Protein AF-A0A511XJW5-F1 (afdb_monomer_lite)

Organism: NCBI:txid304077

Sequence (153 aa):
MIPTLTAITLLLVTGLTGAVARLLPLAIPLPLLQIAAGSMASLAGFNLPLSSELFLLLLIPPLLFLDAYRIPMREAGELRGIILSLALGLVVFSAVVGGYFIHRVMLAIPLAAAIALASALSPTDAVSVGSMLSGGVTTIRRATSCFRLCYLM

InterPro domains:
  IPR006153 Cation/H+ exchanger, transmembrane domain [PF00999] (12-134)

Radius of gyration: 21.04 Å; chains: 1; bounding box: 59×39×57 Å

pLDDT: mean 75.1, std 14.78, range [41.12, 94.56]

Foldseek 3Di:
DCVVVLVVVVCVQLVVQVVVPVVDLDLDFSVVSSVVSVVVVVVVVSDDPPPPVCCCVVPVVVVVVVVVVPDDPVVCVVCVVVVCCCVPVVLQVQLQVQLVVCCVVVVPDDSVVSSVVSSVVPPDDPVVVVRSPVSPDDDPPPPVVVVVVVVVD

Secondary structure (DSSP, 8-state):
--HHHHHHHHHHHHHHHHHHHHHS---S-HHHHHHHHHHHHHHTT------HHHHHHHHHHHHHHHHHHTS-HHHHHHTHHHHHIIIIIIHHHHHHHHHHHHHHH-TTS-HHHHHHHHHHH----HHHHHHHHHTT-----SSHHHHHHHT--

Structure (mmCIF, N/CA/C/O backbone):
data_AF-A0A511XJW5-F1
#
_entry.id   AF-A0A511XJW5-F1
#
loop_
_atom_site.group_PDB
_atom_site.id
_atom_site.type_symbol
_atom_site.label_atom_id
_atom_site.label_alt_id
_atom_site.label_comp_id
_atom_site.label_asym_id
_atom_site.label_entity_id
_atom_site.label_seq_id
_atom_site.pdbx_PDB_ins_code
_atom_site.Cartn_x
_atom_site.Cartn_y
_atom_site.Cartn_z
_atom_site.occupancy
_atom_site.B_iso_or_equiv
_atom_site.auth_seq_id
_atom_site.auth_comp_id
_atom_site.auth_asym_id
_atom_site.auth_atom_id
_atom_site.pdbx_PDB_model_num
ATOM 1 N N . MET A 1 1 ? 34.057 -3.246 -3.161 1.00 49.81 1 MET A N 1
ATOM 2 C CA . MET A 1 1 ? 34.377 -2.641 -1.848 1.00 49.81 1 MET A CA 1
ATOM 3 C C . MET A 1 1 ? 33.970 -1.156 -1.822 1.00 49.81 1 MET A C 1
ATOM 5 O O . MET A 1 1 ? 34.780 -0.301 -1.509 1.00 49.81 1 MET A O 1
ATOM 9 N N . ILE A 1 2 ? 32.715 -0.848 -2.196 1.00 58.97 2 ILE A N 1
ATOM 10 C CA . ILE A 1 2 ? 32.110 0.504 -2.234 1.00 58.97 2 ILE A CA 1
ATOM 11 C C . ILE A 1 2 ? 30.691 0.566 -1.564 1.00 58.97 2 ILE A C 1
ATOM 13 O O . ILE A 1 2 ? 30.097 1.641 -1.544 1.00 58.97 2 ILE A O 1
ATOM 17 N N . PRO A 1 3 ? 30.104 -0.506 -0.961 1.00 63.69 3 PRO A N 1
ATOM 18 C CA . PRO A 1 3 ? 28.674 -0.504 -0.606 1.00 63.69 3 PRO A CA 1
ATOM 19 C C . PRO A 1 3 ? 28.307 0.490 0.510 1.00 63.69 3 PRO A C 1
ATOM 21 O O . PRO A 1 3 ? 27.182 0.983 0.565 1.00 63.69 3 PRO A O 1
ATOM 24 N N . THR A 1 4 ? 29.255 0.813 1.394 1.00 70.50 4 THR A N 1
ATOM 25 C CA . THR A 1 4 ? 29.053 1.779 2.481 1.00 70.50 4 THR A CA 1
ATOM 26 C C . THR A 1 4 ? 28.976 3.210 1.958 1.00 70.50 4 THR A C 1
ATOM 28 O O . THR A 1 4 ? 28.152 3.986 2.431 1.00 70.50 4 THR A O 1
ATOM 31 N N . LEU A 1 5 ? 29.767 3.552 0.938 1.00 67.31 5 LEU A N 1
ATOM 32 C CA . LEU A 1 5 ? 29.789 4.893 0.355 1.00 67.31 5 LEU A CA 1
ATOM 33 C C . LEU A 1 5 ? 28.497 5.177 -0.425 1.00 67.31 5 LEU A C 1
ATOM 35 O O . LEU A 1 5 ? 27.937 6.258 -0.288 1.00 67.31 5 LEU A O 1
ATOM 39 N N . THR A 1 6 ? 27.961 4.178 -1.140 1.00 67.06 6 THR A N 1
ATOM 40 C CA . THR A 1 6 ? 26.646 4.262 -1.806 1.00 67.06 6 THR A CA 1
ATOM 41 C C . THR A 1 6 ? 25.481 4.331 -0.822 1.00 67.06 6 THR A C 1
ATOM 43 O O . THR A 1 6 ? 24.508 5.039 -1.065 1.00 67.06 6 THR A O 1
ATOM 46 N N . ALA A 1 7 ? 25.569 3.617 0.305 1.00 65.50 7 ALA A N 1
ATOM 47 C CA . ALA A 1 7 ? 24.544 3.677 1.344 1.00 65.50 7 ALA A CA 1
ATOM 48 C C . ALA A 1 7 ? 24.515 5.055 2.020 1.00 65.50 7 ALA A C 1
ATOM 50 O O . ALA A 1 7 ? 23.438 5.605 2.228 1.00 65.50 7 ALA A O 1
ATOM 51 N N . ILE A 1 8 ? 25.686 5.637 2.309 1.00 70.50 8 ILE A N 1
ATOM 52 C CA . ILE A 1 8 ? 25.803 6.967 2.921 1.00 70.50 8 ILE A CA 1
ATOM 53 C C . ILE A 1 8 ? 25.346 8.059 1.951 1.00 70.50 8 ILE A C 1
ATOM 55 O O . ILE A 1 8 ? 24.615 8.947 2.375 1.00 70.50 8 ILE A O 1
ATOM 59 N N . THR A 1 9 ? 25.703 8.003 0.661 1.00 66.75 9 THR A N 1
ATOM 60 C CA . THR A 1 9 ? 25.223 8.995 -0.318 1.00 66.75 9 THR A CA 1
ATOM 61 C C . THR A 1 9 ? 23.714 8.910 -0.525 1.00 66.75 9 THR A C 1
ATOM 63 O O . THR A 1 9 ? 23.070 9.952 -0.592 1.00 66.75 9 THR A O 1
ATOM 66 N N . LEU A 1 10 ? 23.117 7.714 -0.537 1.00 62.84 10 LEU A N 1
ATOM 67 C CA . LEU A 1 10 ? 21.658 7.559 -0.573 1.00 62.84 10 LEU A CA 1
ATOM 68 C C . LEU A 1 10 ? 20.990 8.053 0.710 1.00 62.84 10 LEU A C 1
ATOM 70 O O . LEU A 1 10 ? 19.981 8.748 0.627 1.00 62.84 10 LEU A O 1
ATOM 74 N N . LEU A 1 11 ? 21.549 7.766 1.887 1.00 67.12 11 LEU A N 1
ATOM 75 C CA . LEU A 1 11 ? 21.059 8.314 3.157 1.00 67.12 11 LEU A CA 1
ATOM 76 C C . LEU A 1 11 ? 21.128 9.842 3.167 1.00 67.12 11 LEU A C 1
ATOM 78 O O . LEU A 1 11 ? 20.180 10.493 3.600 1.00 67.12 11 LEU A O 1
ATOM 82 N N . LEU A 1 12 ? 22.215 10.409 2.638 1.00 72.88 12 LEU A N 1
ATOM 83 C CA . LEU A 1 12 ? 22.394 11.849 2.523 1.00 72.88 12 LEU A CA 1
ATOM 84 C C . LEU A 1 12 ? 21.376 12.443 1.549 1.00 72.88 12 LEU A C 1
ATOM 86 O O . LEU A 1 12 ? 20.700 13.391 1.913 1.00 72.88 12 LEU A O 1
ATOM 90 N N . VAL A 1 13 ? 21.210 11.868 0.353 1.00 67.69 13 VAL A N 1
ATOM 91 C CA . VAL A 1 13 ? 20.257 12.338 -0.668 1.00 67.69 13 VAL A CA 1
ATOM 92 C C . VAL A 1 13 ? 18.819 12.207 -0.176 1.00 67.69 13 VAL A C 1
ATOM 94 O O . VAL A 1 13 ? 18.053 13.159 -0.286 1.00 67.69 13 VAL A O 1
ATOM 97 N N . THR A 1 14 ? 18.439 11.080 0.424 1.00 66.31 14 THR A N 1
ATOM 98 C CA . THR A 1 14 ? 17.074 10.862 0.935 1.00 66.31 14 THR A CA 1
ATOM 99 C C . THR A 1 14 ? 16.795 11.736 2.162 1.00 66.31 14 THR A C 1
ATOM 101 O O . THR A 1 14 ? 15.712 12.309 2.280 1.00 66.31 14 THR A O 1
ATOM 104 N N . GLY A 1 15 ? 17.784 11.906 3.048 1.00 68.75 15 GLY A N 1
ATOM 105 C CA . GLY A 1 15 ? 17.725 12.810 4.198 1.00 68.75 15 GLY A CA 1
ATOM 106 C C . GLY A 1 15 ? 17.651 14.283 3.793 1.00 68.75 15 GLY A C 1
ATOM 107 O O . GLY A 1 15 ? 16.809 15.012 4.311 1.00 68.75 15 GLY A O 1
ATOM 108 N N . LEU A 1 16 ? 18.456 14.707 2.813 1.00 70.50 16 LEU A N 1
ATOM 109 C CA . LEU A 1 16 ? 18.405 16.044 2.212 1.00 70.50 16 LEU A CA 1
ATOM 110 C C . LEU A 1 16 ? 17.072 16.272 1.516 1.00 70.50 16 LEU A C 1
ATOM 112 O O . LEU A 1 16 ? 16.465 17.307 1.735 1.00 70.50 16 LEU A O 1
ATOM 116 N N . THR A 1 17 ? 16.568 15.304 0.751 1.00 65.12 17 THR A N 1
ATOM 117 C CA . THR A 1 17 ? 15.253 15.414 0.107 1.00 65.12 17 THR A CA 1
ATOM 118 C C . THR A 1 17 ? 14.156 15.557 1.160 1.00 65.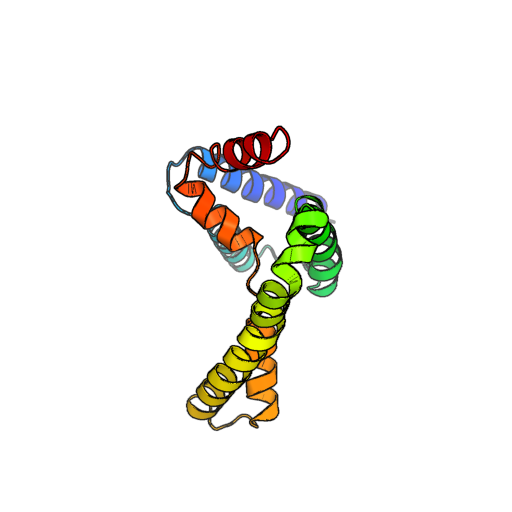12 17 THR A C 1
ATOM 120 O O . THR A 1 17 ? 13.300 16.421 1.028 1.00 65.12 17 THR A O 1
ATOM 123 N N . GLY A 1 18 ? 14.205 14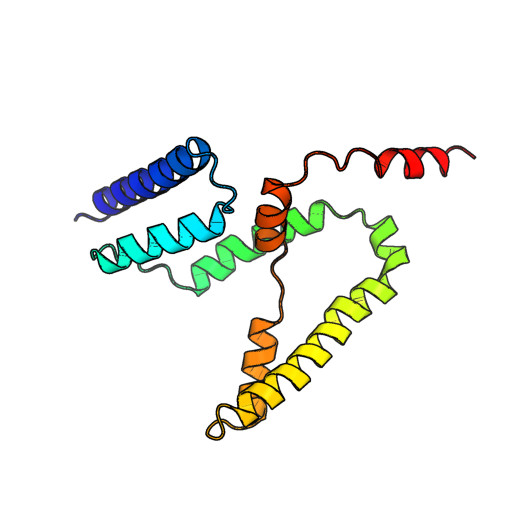.781 2.247 1.00 60.62 18 GLY A N 1
ATOM 124 C CA . GLY A 1 18 ? 13.262 14.892 3.362 1.00 60.62 18 GLY A CA 1
ATOM 125 C C . GLY A 1 18 ? 13.371 16.208 4.143 1.00 60.62 18 GLY A C 1
ATOM 126 O O . GLY A 1 18 ? 12.355 16.727 4.600 1.00 60.62 18 GLY A O 1
ATOM 127 N N . ALA A 1 19 ? 14.573 16.772 4.284 1.00 64.12 19 ALA A N 1
ATOM 128 C CA . ALA A 1 19 ? 14.794 18.077 4.909 1.00 64.12 19 ALA A CA 1
ATOM 129 C C . ALA A 1 19 ? 14.328 19.226 3.999 1.00 64.12 19 ALA A C 1
ATOM 131 O O . ALA A 1 19 ? 13.626 20.128 4.447 1.00 64.12 19 ALA A O 1
ATOM 132 N N . VAL A 1 20 ? 14.644 19.151 2.706 1.00 61.38 20 VAL A N 1
ATOM 133 C CA . VAL A 1 20 ? 14.222 20.098 1.666 1.00 61.38 20 VAL A CA 1
ATOM 134 C C . VAL A 1 20 ? 12.702 20.059 1.482 1.00 61.38 20 VAL A C 1
ATOM 136 O O . VAL A 1 20 ? 12.087 21.112 1.385 1.00 61.38 20 VAL A O 1
ATOM 139 N N . ALA A 1 21 ? 12.068 18.886 1.561 1.00 57.69 21 ALA A N 1
ATOM 140 C CA . ALA A 1 21 ? 10.608 18.736 1.559 1.00 57.69 21 ALA A CA 1
ATOM 141 C C . ALA A 1 21 ? 9.920 19.408 2.752 1.00 57.69 21 ALA A C 1
ATOM 143 O O . ALA A 1 21 ? 8.762 19.789 2.662 1.00 57.69 21 ALA A O 1
ATOM 144 N N . ARG A 1 22 ? 10.619 19.518 3.888 1.00 58.38 22 ARG A N 1
ATOM 145 C CA . ARG A 1 22 ? 10.126 20.221 5.080 1.00 58.38 22 ARG A CA 1
ATOM 146 C C . ARG A 1 22 ? 10.376 21.729 5.014 1.00 58.38 22 ARG A C 1
ATOM 148 O O . ARG A 1 22 ? 9.684 22.476 5.695 1.00 58.38 22 ARG A O 1
ATOM 155 N N . LEU A 1 23 ? 11.367 22.161 4.230 1.00 57.19 23 LEU A N 1
ATOM 156 C CA . LEU A 1 23 ? 11.740 23.566 4.025 1.00 57.19 23 LEU A CA 1
ATOM 157 C C . LEU A 1 23 ? 10.962 24.223 2.879 1.00 57.19 23 LEU A C 1
ATOM 159 O O . LEU A 1 23 ? 10.680 25.416 2.949 1.00 57.19 23 LEU A O 1
ATOM 163 N N . LEU A 1 24 ? 10.594 23.465 1.843 1.00 54.97 24 LEU A N 1
ATOM 164 C CA . LEU A 1 24 ? 9.672 23.926 0.816 1.00 54.97 24 LEU A CA 1
ATOM 165 C C . LEU A 1 24 ? 8.228 23.667 1.276 1.00 54.97 24 LEU A C 1
ATOM 167 O O . LEU A 1 24 ? 7.854 22.507 1.431 1.00 54.97 24 LEU A O 1
ATOM 171 N N . PRO A 1 25 ? 7.383 24.702 1.436 1.00 55.25 25 PRO A N 1
ATOM 172 C CA . PRO A 1 25 ? 5.956 24.556 1.725 1.00 55.25 25 PRO A CA 1
ATOM 173 C C . PRO A 1 25 ? 5.175 24.072 0.488 1.00 55.25 25 PRO A C 1
ATOM 175 O O . PRO A 1 25 ? 4.181 24.673 0.085 1.00 55.25 25 PRO A O 1
ATOM 178 N N . LEU A 1 26 ? 5.631 22.999 -0.164 1.00 57.66 26 LEU A N 1
ATOM 179 C CA . LEU A 1 26 ? 4.827 22.307 -1.162 1.00 57.66 26 LEU A CA 1
ATOM 180 C C . LEU A 1 26 ? 3.831 21.414 -0.424 1.00 57.66 26 LEU A C 1
ATOM 182 O O . LEU A 1 26 ? 4.220 20.551 0.354 1.00 57.66 26 LEU A O 1
ATOM 186 N N . ALA A 1 27 ? 2.543 21.576 -0.724 1.00 60.66 27 ALA A N 1
ATOM 187 C CA . ALA A 1 27 ? 1.444 20.756 -0.203 1.00 60.66 27 ALA A CA 1
ATOM 188 C C . ALA A 1 27 ? 1.473 19.283 -0.688 1.00 60.66 27 ALA A C 1
ATOM 190 O O . ALA A 1 27 ? 0.456 18.593 -0.668 1.00 60.66 27 ALA A O 1
ATOM 191 N N . ILE A 1 28 ? 2.621 18.802 -1.171 1.00 65.00 28 ILE A N 1
ATOM 192 C CA . ILE A 1 28 ? 2.804 17.448 -1.687 1.00 65.00 28 ILE A CA 1
ATOM 193 C C . ILE A 1 28 ? 3.213 16.550 -0.512 1.00 65.00 28 ILE A C 1
ATOM 195 O O . ILE A 1 28 ? 4.160 16.878 0.206 1.00 65.00 28 ILE A O 1
ATOM 199 N N . PRO A 1 29 ? 2.543 15.408 -0.294 1.00 69.81 29 PRO A N 1
ATOM 200 C CA . PRO A 1 29 ? 2.872 14.512 0.800 1.00 69.81 29 PRO A CA 1
ATOM 201 C C . PRO A 1 29 ? 4.259 13.896 0.579 1.00 69.81 29 PRO A C 1
ATOM 203 O O . PRO A 1 29 ? 4.646 13.516 -0.530 1.00 69.81 29 PRO A O 1
ATOM 206 N N . LEU A 1 30 ? 4.995 13.751 1.677 1.00 72.38 30 LEU A N 1
ATOM 207 C CA . LEU A 1 30 ? 6.352 13.201 1.703 1.00 72.38 30 LEU A CA 1
ATOM 208 C C . LEU A 1 30 ? 6.526 11.869 0.934 1.00 72.38 30 LEU A C 1
ATOM 210 O O . LEU A 1 30 ? 7.543 11.751 0.247 1.00 72.38 30 LEU A O 1
ATOM 214 N N . PRO A 1 31 ? 5.582 10.899 0.960 1.00 76.19 31 PRO A N 1
ATOM 215 C CA . PRO A 1 31 ? 5.742 9.631 0.244 1.00 76.19 31 PRO A CA 1
ATOM 216 C C . PRO A 1 31 ? 5.883 9.784 -1.274 1.00 76.19 31 PRO A C 1
ATOM 218 O O . PRO A 1 31 ? 6.713 9.110 -1.877 1.00 76.19 31 PRO A O 1
ATOM 221 N N . LEU A 1 32 ? 5.138 10.705 -1.899 1.00 77.25 32 LEU A N 1
ATOM 222 C CA . LEU A 1 32 ? 5.234 10.940 -3.347 1.00 77.25 32 LEU A CA 1
ATOM 223 C C . LEU A 1 32 ? 6.613 11.483 -3.727 1.00 77.25 32 LEU A C 1
ATOM 225 O O . LEU A 1 32 ? 7.222 11.026 -4.694 1.00 77.25 32 LEU A O 1
ATOM 229 N N . LEU A 1 33 ? 7.126 12.426 -2.936 1.00 78.81 33 LEU A N 1
ATOM 230 C CA . LEU A 1 33 ? 8.441 13.007 -3.178 1.00 78.81 33 LEU A CA 1
ATOM 231 C C . LEU A 1 33 ? 9.561 11.977 -2.974 1.00 78.81 33 LEU A C 1
ATOM 233 O O . LEU A 1 33 ? 10.531 11.968 -3.727 1.00 78.81 33 LEU A O 1
ATOM 237 N N . GLN A 1 34 ? 9.417 11.082 -1.993 1.00 77.06 34 GLN A N 1
ATOM 238 C CA . GLN A 1 34 ? 10.373 10.002 -1.743 1.00 77.06 34 GLN A CA 1
ATOM 239 C C . GLN A 1 34 ? 10.393 8.965 -2.872 1.00 77.06 34 GLN A C 1
ATOM 241 O O . GLN A 1 34 ? 11.477 8.561 -3.291 1.00 77.06 34 GLN A O 1
ATOM 246 N N . ILE A 1 35 ? 9.231 8.582 -3.410 1.00 81.75 35 ILE A N 1
ATOM 247 C CA . ILE A 1 35 ? 9.147 7.692 -4.579 1.00 81.75 35 ILE A CA 1
ATOM 248 C C . ILE A 1 35 ? 9.801 8.358 -5.797 1.00 81.75 35 ILE A C 1
ATOM 250 O O . ILE A 1 35 ? 10.618 7.735 -6.475 1.00 81.75 35 ILE A O 1
ATOM 254 N N . ALA A 1 36 ? 9.506 9.639 -6.047 1.00 83.88 36 ALA A N 1
ATOM 255 C CA . ALA A 1 36 ? 10.092 10.380 -7.162 1.00 83.88 36 ALA A CA 1
ATOM 256 C C . ALA A 1 36 ? 11.619 10.501 -7.033 1.00 83.88 36 ALA A C 1
ATOM 258 O O . ALA A 1 36 ? 12.342 10.161 -7.969 1.00 83.88 36 ALA A O 1
ATOM 259 N N . ALA A 1 37 ? 12.128 10.908 -5.869 1.00 80.62 37 ALA A N 1
ATOM 260 C CA . ALA A 1 37 ? 13.564 11.015 -5.621 1.00 80.62 37 ALA A CA 1
ATOM 261 C C . ALA A 1 37 ? 14.278 9.658 -5.719 1.00 80.62 37 ALA A C 1
ATOM 263 O O . ALA A 1 37 ? 15.333 9.568 -6.347 1.00 80.62 37 ALA A O 1
ATOM 264 N N . GLY A 1 38 ? 13.681 8.594 -5.170 1.00 78.88 38 GLY A N 1
ATOM 265 C CA . GLY A 1 38 ? 14.193 7.228 -5.287 1.00 78.88 38 GLY A CA 1
ATOM 266 C C . GLY A 1 38 ? 14.243 6.740 -6.736 1.00 78.88 38 GLY A C 1
ATOM 267 O O . GLY A 1 38 ? 15.256 6.184 -7.161 1.00 78.88 38 GLY A O 1
ATOM 268 N N . SER A 1 39 ? 13.197 7.012 -7.525 1.00 82.00 39 SER A N 1
ATOM 269 C CA . SER A 1 39 ? 13.167 6.663 -8.952 1.00 82.00 39 SER A CA 1
ATOM 270 C C . SER A 1 39 ? 14.241 7.410 -9.749 1.00 82.00 39 SER A C 1
ATOM 272 O O . SER A 1 39 ? 15.000 6.780 -10.482 1.00 82.00 39 SER A O 1
ATOM 274 N N . MET A 1 40 ? 14.396 8.723 -9.539 1.00 82.38 40 MET A N 1
ATOM 275 C CA . MET A 1 40 ? 15.432 9.521 -10.205 1.00 82.38 40 MET A CA 1
ATOM 276 C C . MET A 1 40 ? 16.847 9.056 -9.834 1.00 82.38 40 MET A C 1
ATOM 278 O O . MET A 1 40 ? 17.715 8.983 -10.701 1.00 82.38 40 MET A O 1
ATOM 282 N N . ALA A 1 41 ? 17.078 8.685 -8.571 1.00 78.44 41 ALA A N 1
ATOM 283 C CA . ALA A 1 41 ? 18.355 8.128 -8.127 1.00 78.44 41 ALA A CA 1
ATOM 284 C C . ALA A 1 41 ? 18.652 6.757 -8.766 1.00 78.44 41 ALA A C 1
ATOM 286 O O . ALA A 1 41 ? 19.788 6.508 -9.174 1.00 78.44 41 ALA A O 1
ATOM 287 N N . SER A 1 42 ? 17.642 5.891 -8.915 1.00 79.19 42 SER A N 1
ATOM 288 C CA . SER A 1 42 ? 17.792 4.597 -9.597 1.00 79.19 42 SER A CA 1
ATOM 289 C C . SER A 1 42 ? 18.150 4.768 -11.078 1.00 79.19 42 SER A C 1
ATOM 291 O O . SER A 1 42 ? 19.074 4.104 -11.554 1.00 79.19 42 SER A O 1
ATOM 293 N N . LEU A 1 43 ? 17.525 5.722 -11.786 1.00 80.44 43 LEU A N 1
ATOM 294 C CA . LEU A 1 43 ? 17.895 6.058 -13.170 1.00 80.44 43 LEU A CA 1
ATOM 295 C C . LEU A 1 43 ? 19.341 6.569 -13.292 1.00 80.44 43 LEU A C 1
ATOM 297 O O . LEU A 1 43 ? 19.993 6.318 -14.301 1.00 80.44 43 LEU A O 1
ATOM 301 N N . ALA A 1 44 ? 19.866 7.239 -12.263 1.00 78.06 44 ALA A N 1
ATOM 302 C CA . ALA A 1 44 ? 21.255 7.702 -12.209 1.00 78.06 44 ALA A CA 1
ATOM 303 C C . ALA A 1 44 ? 22.278 6.583 -11.902 1.00 78.06 44 ALA A C 1
ATOM 305 O O . ALA A 1 44 ? 23.461 6.866 -11.715 1.00 78.06 44 ALA A O 1
ATOM 306 N N . GLY A 1 45 ? 21.846 5.317 -11.850 1.00 73.69 45 GLY A N 1
ATOM 307 C CA . GLY A 1 45 ? 22.712 4.150 -11.653 1.00 73.69 45 GLY A CA 1
ATOM 308 C C . GLY A 1 45 ? 22.857 3.696 -10.198 1.00 73.69 45 GLY A C 1
ATOM 309 O O . GLY A 1 45 ? 23.552 2.713 -9.936 1.00 73.69 45 GLY A O 1
ATOM 310 N N . PHE A 1 46 ? 22.179 4.348 -9.246 1.00 69.75 46 PHE A N 1
ATOM 311 C CA . PHE A 1 46 ? 22.143 3.913 -7.848 1.00 69.75 46 PHE A CA 1
ATOM 312 C C . PHE A 1 46 ? 21.079 2.829 -7.658 1.00 69.75 46 PHE A C 1
ATOM 314 O O . PHE A 1 46 ? 19.975 3.084 -7.183 1.00 69.75 46 PHE A O 1
ATOM 321 N N . ASN A 1 47 ? 21.417 1.596 -8.034 1.00 66.94 47 ASN A N 1
ATOM 322 C CA . ASN A 1 47 ? 20.540 0.445 -7.842 1.00 66.94 47 ASN A CA 1
ATOM 323 C C . ASN A 1 47 ? 20.848 -0.242 -6.510 1.00 66.94 47 ASN A C 1
ATOM 325 O O . ASN A 1 47 ? 21.869 -0.914 -6.362 1.00 66.94 47 ASN A O 1
ATOM 329 N N . LEU A 1 48 ? 19.950 -0.076 -5.539 1.00 66.81 48 LEU A N 1
ATOM 330 C CA . LEU A 1 48 ? 19.946 -0.882 -4.323 1.00 66.81 48 LEU A CA 1
ATOM 331 C C . LEU A 1 48 ? 19.075 -2.119 -4.566 1.00 66.81 48 LEU A C 1
ATOM 333 O O . LEU A 1 48 ? 17.892 -1.955 -4.867 1.00 66.81 48 LEU A O 1
ATOM 337 N N . PRO A 1 49 ? 19.607 -3.346 -4.421 1.00 66.00 49 PRO A N 1
ATOM 338 C CA . PRO A 1 49 ? 18.808 -4.560 -4.512 1.00 66.00 49 PRO A CA 1
ATOM 339 C C . PRO A 1 49 ? 17.975 -4.712 -3.231 1.00 66.00 49 PRO A C 1
ATOM 341 O O . PRO A 1 49 ? 18.271 -5.531 -2.364 1.00 66.00 49 PRO A O 1
ATOM 344 N N . LEU A 1 50 ? 16.951 -3.873 -3.073 1.00 66.00 50 LEU A N 1
ATOM 345 C CA . LEU A 1 50 ? 15.912 -4.084 -2.076 1.00 66.00 50 LEU A CA 1
ATOM 346 C C . LEU A 1 50 ? 14.962 -5.146 -2.616 1.00 66.00 50 LEU A C 1
ATOM 348 O O . LEU A 1 50 ? 14.140 -4.878 -3.490 1.00 66.00 50 LEU A O 1
ATOM 352 N N . SER A 1 51 ? 15.091 -6.362 -2.092 1.00 79.38 51 SER A N 1
ATOM 353 C CA . SER A 1 51 ? 14.149 -7.437 -2.381 1.00 79.38 51 SER A CA 1
ATOM 354 C C . SER A 1 51 ? 12.757 -7.020 -1.917 1.00 79.38 51 SER A C 1
ATOM 356 O O . SER A 1 51 ? 12.576 -6.664 -0.749 1.00 79.38 51 SER A O 1
ATOM 358 N N . SER A 1 52 ? 11.768 -7.090 -2.811 1.00 82.56 52 SER A N 1
ATOM 359 C CA . SER A 1 52 ? 10.378 -6.743 -2.498 1.00 82.56 52 SER A CA 1
ATOM 360 C C . SER A 1 52 ? 9.854 -7.521 -1.292 1.00 82.56 52 SER A C 1
ATOM 362 O O . SER A 1 52 ? 9.149 -6.945 -0.477 1.00 82.56 52 SER A O 1
ATOM 364 N N . GLU A 1 53 ? 10.272 -8.778 -1.110 1.00 86.94 53 GLU A N 1
ATOM 365 C CA . GLU A 1 53 ? 9.968 -9.560 0.095 1.00 86.94 53 GLU A CA 1
ATOM 366 C C . GLU A 1 53 ? 10.502 -8.911 1.370 1.00 86.94 53 GLU A C 1
ATOM 368 O O . GLU A 1 53 ? 9.745 -8.726 2.313 1.00 86.94 53 GLU A O 1
ATOM 373 N N . LEU A 1 54 ? 11.775 -8.506 1.413 1.00 83.75 54 LEU A N 1
ATOM 374 C CA . LEU A 1 54 ? 12.343 -7.891 2.616 1.00 83.75 54 LEU A CA 1
ATOM 375 C C . LEU A 1 54 ? 11.668 -6.556 2.935 1.00 83.75 54 LEU A C 1
ATOM 377 O O . LEU A 1 54 ? 11.427 -6.264 4.101 1.00 83.75 54 LEU A O 1
ATOM 381 N N . PHE A 1 55 ? 11.312 -5.773 1.915 1.00 80.81 55 PHE A N 1
ATOM 382 C CA . PHE A 1 55 ? 10.524 -4.556 2.099 1.00 80.81 55 PHE A CA 1
ATOM 383 C C . PHE A 1 55 ? 9.143 -4.875 2.687 1.00 80.81 55 PHE A C 1
ATOM 385 O O . PHE A 1 55 ? 8.746 -4.285 3.691 1.00 80.81 55 PHE A O 1
ATOM 392 N N . LEU A 1 56 ? 8.434 -5.843 2.102 1.00 85.94 56 LEU A N 1
ATOM 393 C CA . LEU A 1 56 ? 7.071 -6.196 2.487 1.00 85.94 56 LEU A CA 1
ATOM 394 C C . LEU A 1 56 ? 7.026 -6.821 3.887 1.00 85.94 56 LEU A C 1
ATOM 396 O O . LEU A 1 56 ? 6.168 -6.450 4.677 1.00 85.94 56 LEU A O 1
ATOM 400 N N . LEU A 1 57 ? 7.986 -7.683 4.240 1.00 88.31 57 LEU A N 1
ATOM 401 C CA . LEU A 1 57 ? 8.098 -8.280 5.576 1.00 88.31 57 LEU A CA 1
ATOM 402 C C . LEU A 1 57 ? 8.584 -7.293 6.646 1.00 88.31 57 LEU A C 1
ATOM 404 O O . LEU A 1 57 ? 8.191 -7.424 7.803 1.00 88.31 57 LEU A O 1
ATOM 408 N N . LEU A 1 58 ? 9.450 -6.336 6.306 1.00 87.88 58 LEU A N 1
ATOM 409 C CA . LEU A 1 58 ? 10.037 -5.437 7.302 1.00 87.88 58 LEU A CA 1
ATOM 410 C C . LEU A 1 58 ? 9.199 -4.177 7.534 1.00 87.88 58 LEU A C 1
ATOM 412 O O . LEU A 1 58 ? 9.186 -3.675 8.652 1.00 87.88 58 LEU A O 1
ATOM 416 N N . LEU A 1 59 ? 8.514 -3.651 6.514 1.00 83.50 59 LEU A N 1
ATOM 417 C CA . LEU A 1 59 ? 7.767 -2.393 6.630 1.00 83.50 59 LEU A CA 1
ATOM 418 C C . LEU A 1 59 ? 6.277 -2.588 6.873 1.00 83.50 59 LEU A C 1
ATOM 420 O O . LEU A 1 59 ? 5.732 -1.882 7.717 1.00 83.50 59 LEU A O 1
ATOM 424 N N . ILE A 1 60 ? 5.616 -3.530 6.190 1.00 86.62 60 ILE A N 1
ATOM 425 C CA . ILE A 1 60 ? 4.159 -3.677 6.323 1.00 86.62 60 ILE A CA 1
ATOM 426 C C . ILE A 1 60 ? 3.758 -4.125 7.740 1.00 86.62 60 ILE A C 1
ATOM 428 O O . ILE A 1 60 ? 2.907 -3.459 8.330 1.00 86.62 60 ILE A O 1
ATOM 432 N N . PRO A 1 61 ? 4.355 -5.169 8.354 1.00 89.81 61 PRO A N 1
ATOM 433 C CA . PRO A 1 61 ? 3.907 -5.640 9.664 1.00 89.81 61 PRO A CA 1
ATOM 434 C C . PRO A 1 61 ? 4.072 -4.613 10.794 1.00 89.81 61 PRO A C 1
ATOM 436 O O . PRO A 1 61 ? 3.102 -4.406 11.526 1.00 89.81 61 PRO A O 1
ATOM 439 N N . PRO A 1 62 ? 5.222 -3.923 10.959 1.00 88.75 62 PRO A N 1
ATOM 440 C CA . PRO A 1 62 ? 5.355 -2.914 12.012 1.00 88.75 62 PRO A CA 1
ATOM 441 C C . PRO A 1 62 ? 4.421 -1.718 11.817 1.00 88.75 62 PRO A C 1
ATOM 443 O O . PRO A 1 62 ? 3.907 -1.172 12.793 1.00 88.75 62 PRO A O 1
ATOM 446 N N . LEU A 1 63 ? 4.184 -1.320 10.566 1.00 85.31 63 LEU A N 1
ATOM 447 C CA . LEU A 1 63 ? 3.320 -0.195 10.221 1.00 85.31 63 LEU A CA 1
ATOM 448 C C . LEU A 1 63 ? 1.841 -0.539 10.457 1.00 85.31 63 LEU A C 1
ATOM 450 O O . LEU A 1 63 ? 1.149 0.218 11.135 1.00 85.31 63 LEU A O 1
ATOM 454 N N . LEU A 1 64 ? 1.397 -1.731 10.043 1.00 86.31 64 LEU A N 1
ATOM 455 C CA . LEU A 1 64 ? 0.063 -2.249 10.366 1.00 86.31 64 LEU A CA 1
ATOM 456 C C . LEU A 1 64 ? -0.143 -2.422 11.874 1.00 86.31 64 LEU A C 1
ATOM 458 O O . LEU A 1 64 ? -1.231 -2.149 12.373 1.00 86.31 64 LEU A O 1
ATOM 462 N N . PHE A 1 65 ? 0.882 -2.854 12.617 1.00 88.38 65 PHE A N 1
ATOM 463 C CA . PHE A 1 65 ? 0.797 -2.955 14.075 1.00 88.38 65 PHE A CA 1
ATOM 464 C C . PHE A 1 65 ? 0.619 -1.578 14.720 1.00 88.38 65 PHE A C 1
ATOM 466 O O . PHE A 1 65 ? -0.212 -1.418 15.613 1.00 88.38 65 PHE A O 1
ATOM 473 N N . LEU A 1 66 ? 1.362 -0.572 14.250 1.00 86.69 66 LEU A N 1
ATOM 474 C CA . LEU A 1 66 ? 1.253 0.796 14.748 1.00 86.69 66 LEU A CA 1
ATOM 475 C C . LEU A 1 66 ? -0.128 1.404 14.461 1.00 86.69 66 LEU A C 1
ATOM 477 O O . LEU A 1 66 ? -0.663 2.116 15.314 1.00 86.69 66 LEU A O 1
ATOM 481 N N . ASP A 1 67 ? -0.707 1.102 13.299 1.00 84.25 67 ASP A N 1
ATOM 482 C CA . ASP A 1 67 ? -2.060 1.528 12.933 1.00 84.25 67 ASP A CA 1
ATOM 483 C C . ASP A 1 67 ? -3.126 0.794 13.759 1.00 84.25 67 ASP A C 1
ATOM 485 O O . ASP A 1 67 ? -4.017 1.432 14.324 1.00 84.25 67 ASP A O 1
ATOM 489 N N . ALA A 1 68 ? -3.001 -0.527 13.924 1.00 85.31 68 ALA A N 1
ATOM 490 C CA . ALA A 1 68 ? -3.924 -1.332 14.723 1.00 85.31 68 ALA A CA 1
ATOM 491 C C . ALA A 1 68 ? -3.911 -0.938 16.210 1.00 85.31 68 ALA A C 1
ATOM 493 O O . ALA A 1 68 ? -4.961 -0.918 16.853 1.00 85.31 68 ALA A O 1
ATOM 494 N N . TYR A 1 69 ? -2.745 -0.575 16.756 1.00 87.94 69 TYR A N 1
ATOM 495 C CA . TYR A 1 69 ? -2.598 -0.190 18.163 1.00 87.94 69 TYR A CA 1
ATOM 496 C C . TYR A 1 69 ? -3.353 1.101 18.520 1.00 87.94 69 TYR A C 1
ATOM 498 O O . TYR A 1 69 ? -3.726 1.307 19.674 1.00 87.94 69 TYR A O 1
ATOM 506 N N . ARG A 1 70 ? -3.601 1.984 17.544 1.00 83.81 70 ARG A N 1
ATOM 507 C CA . ARG A 1 70 ? -4.322 3.250 17.763 1.00 83.81 70 ARG A CA 1
ATOM 508 C C . ARG A 1 70 ? -5.840 3.081 17.857 1.00 83.81 70 ARG A C 1
ATOM 510 O O . ARG A 1 70 ? -6.510 4.022 18.276 1.00 83.81 70 ARG A O 1
ATOM 517 N N . ILE A 1 71 ? -6.386 1.928 17.468 1.00 82.69 71 ILE A N 1
ATOM 518 C CA . ILE A 1 71 ? -7.833 1.709 17.378 1.00 82.69 71 ILE A CA 1
ATOM 519 C C . ILE A 1 71 ? -8.370 1.172 18.720 1.00 82.69 71 ILE A C 1
ATOM 521 O O . ILE A 1 71 ? -7.970 0.087 19.151 1.00 82.69 71 ILE A O 1
ATOM 525 N N . PRO A 1 72 ? -9.303 1.875 19.393 1.00 84.19 72 PRO A N 1
ATOM 526 C CA . PRO A 1 72 ? -9.913 1.382 20.624 1.00 84.19 72 PRO A CA 1
ATOM 527 C C . PRO A 1 72 ? -10.788 0.146 20.346 1.00 84.19 72 PRO A C 1
ATOM 529 O O . PRO A 1 72 ? -11.801 0.211 19.651 1.00 84.19 72 PRO A O 1
ATOM 532 N N . MET A 1 73 ? -10.430 -0.994 20.947 1.00 82.75 73 MET A N 1
ATOM 533 C CA . MET A 1 73 ? -11.076 -2.303 20.712 1.00 82.75 73 MET A CA 1
ATOM 534 C C . MET A 1 73 ? -12.575 -2.350 21.050 1.00 82.75 73 MET A C 1
ATOM 536 O O . MET A 1 73 ? -13.296 -3.219 20.557 1.00 82.75 73 MET A O 1
ATOM 540 N N . ARG A 1 74 ? -13.048 -1.428 21.897 1.00 84.75 74 ARG A N 1
ATOM 541 C CA . ARG A 1 74 ? -14.448 -1.339 22.331 1.00 84.75 74 ARG A CA 1
ATOM 542 C C . ARG A 1 74 ? -15.342 -0.775 21.222 1.00 84.75 74 ARG A C 1
ATOM 544 O O . ARG A 1 74 ? -16.311 -1.422 20.844 1.00 84.75 74 ARG A O 1
ATOM 551 N N . GLU A 1 75 ? -14.943 0.351 20.634 1.00 83.88 75 GLU A N 1
ATOM 552 C CA . GLU A 1 75 ? -15.644 0.994 19.511 1.00 83.88 75 GLU A CA 1
ATOM 553 C C . GLU A 1 75 ? -15.543 0.143 18.238 1.00 83.88 75 GLU A C 1
ATOM 555 O O . GLU A 1 75 ? -16.535 -0.075 17.543 1.00 83.88 75 GLU A O 1
ATOM 560 N N . ALA A 1 76 ? -14.370 -0.450 17.979 1.00 84.31 76 ALA A N 1
ATOM 561 C CA . ALA A 1 76 ? -14.200 -1.393 16.874 1.00 84.31 76 ALA A CA 1
ATOM 562 C C . ALA A 1 76 ? -15.178 -2.576 16.963 1.00 84.31 76 ALA A C 1
ATOM 564 O O . ALA A 1 76 ? -15.542 -3.139 15.934 1.00 84.31 76 ALA A O 1
ATOM 565 N N . GLY A 1 77 ? -15.604 -2.938 18.182 1.00 85.94 77 GLY A N 1
ATOM 566 C CA . GLY A 1 77 ? -16.599 -3.963 18.476 1.00 85.94 77 GLY A CA 1
ATOM 567 C C . GLY A 1 77 ? -18.022 -3.618 18.038 1.00 85.94 77 GLY A C 1
ATOM 5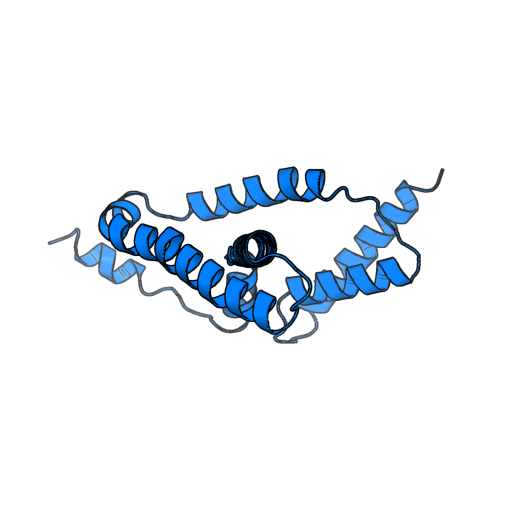68 O O . GLY A 1 77 ? -18.711 -4.467 17.474 1.00 85.94 77 GLY A O 1
ATOM 569 N N . GLU A 1 78 ? -18.442 -2.378 18.262 1.00 89.94 78 GLU A N 1
ATOM 570 C CA . GLU A 1 78 ? -19.778 -1.887 17.903 1.00 89.94 78 GLU A CA 1
ATOM 571 C C . GLU A 1 78 ? -19.904 -1.661 16.391 1.00 89.94 78 GLU A C 1
ATOM 573 O O . GLU 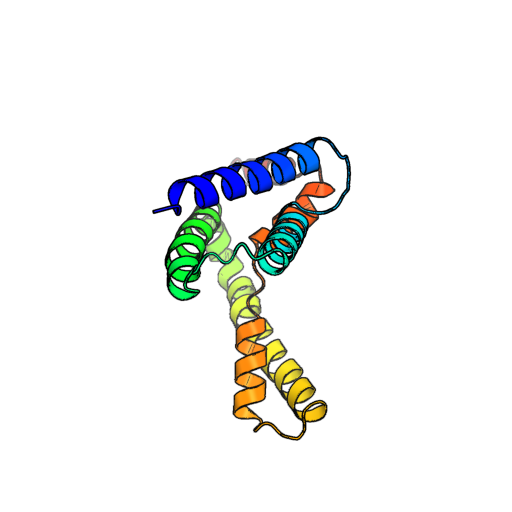A 1 78 ? -20.942 -1.935 15.792 1.00 89.94 78 GLU A O 1
ATOM 578 N N . LEU A 1 79 ? -18.810 -1.249 15.744 1.00 88.19 79 LEU A N 1
ATOM 579 C CA . LEU A 1 79 ? -18.746 -0.962 14.307 1.00 88.19 79 LEU A CA 1
ATOM 580 C C . LEU A 1 79 ? -18.328 -2.167 13.442 1.00 88.19 79 LEU A C 1
ATOM 582 O O . LEU A 1 79 ? -18.140 -2.010 12.233 1.00 88.19 79 LEU A O 1
ATOM 586 N N . ARG A 1 80 ? -18.216 -3.379 14.011 1.00 88.12 80 ARG A N 1
ATOM 587 C CA . ARG A 1 80 ? -17.747 -4.590 13.297 1.00 88.12 80 ARG A CA 1
ATOM 588 C C . ARG A 1 80 ? -18.485 -4.846 11.990 1.00 88.12 80 ARG A C 1
ATOM 590 O O . ARG A 1 80 ? -17.848 -5.196 11.003 1.00 88.12 80 ARG A O 1
ATOM 597 N N . GLY A 1 81 ? -19.807 -4.662 11.974 1.00 91.69 81 GLY A N 1
ATOM 598 C CA . GLY A 1 81 ? -20.617 -4.873 10.772 1.00 91.69 81 GLY A CA 1
ATOM 599 C C . GLY A 1 81 ? -20.200 -3.953 9.623 1.00 91.69 81 GLY A C 1
ATOM 600 O O . GLY A 1 81 ? -19.976 -4.416 8.507 1.00 91.69 81 GLY A O 1
ATOM 601 N N . ILE A 1 82 ? -20.006 -2.665 9.918 1.00 91.38 82 ILE A N 1
ATOM 602 C CA . ILE A 1 82 ? -19.562 -1.671 8.936 1.00 91.38 82 ILE A CA 1
ATOM 603 C C . ILE A 1 82 ? -18.130 -1.978 8.492 1.00 91.38 82 ILE A C 1
ATOM 605 O O . ILE A 1 82 ? -17.878 -2.067 7.293 1.00 91.38 82 ILE A O 1
ATOM 609 N N . ILE A 1 83 ? -17.212 -2.226 9.432 1.00 88.94 83 ILE A N 1
ATOM 610 C CA . ILE A 1 83 ? -15.807 -2.535 9.126 1.00 88.94 83 ILE A CA 1
ATOM 611 C C . ILE A 1 83 ? -15.703 -3.761 8.215 1.00 88.94 83 ILE A C 1
ATOM 613 O O . ILE A 1 83 ? -15.007 -3.706 7.207 1.00 88.94 83 ILE A O 1
ATOM 617 N N . LEU A 1 84 ? -16.425 -4.844 8.514 1.00 91.56 84 LEU A N 1
ATOM 618 C CA . LEU A 1 84 ? -16.428 -6.049 7.682 1.00 91.56 84 LEU A CA 1
ATOM 619 C C . LEU A 1 84 ? -17.066 -5.801 6.313 1.00 91.56 84 LEU A C 1
ATOM 621 O O . LEU A 1 84 ? -16.558 -6.297 5.308 1.00 91.56 84 LEU A O 1
ATOM 625 N N . SER A 1 85 ? -18.139 -5.008 6.246 1.00 93.12 85 SER A N 1
ATOM 626 C CA . SER A 1 85 ? -18.770 -4.660 4.968 1.00 93.12 85 SER A CA 1
ATOM 627 C C . SER A 1 85 ? -17.847 -3.831 4.065 1.00 93.12 85 SER A C 1
ATOM 629 O O . SER A 1 85 ? -17.814 -4.063 2.860 1.00 93.12 85 SER A O 1
ATOM 631 N N . LEU A 1 86 ? -17.039 -2.928 4.629 1.00 90.00 86 LEU A N 1
ATOM 632 C CA . LEU A 1 86 ? -16.046 -2.167 3.870 1.00 90.00 86 LEU A CA 1
ATOM 633 C C . LEU A 1 86 ? -14.820 -3.024 3.539 1.00 90.00 86 LEU A C 1
ATOM 635 O O . LEU A 1 86 ? -14.363 -3.017 2.405 1.00 90.00 86 LEU A O 1
ATOM 639 N N . ALA A 1 87 ? -14.293 -3.791 4.490 1.00 88.56 87 ALA A N 1
ATOM 640 C CA . ALA A 1 87 ? -13.079 -4.575 4.277 1.00 88.56 87 ALA A CA 1
ATOM 641 C C . ALA A 1 87 ? -13.286 -5.741 3.299 1.00 88.56 87 ALA A C 1
ATOM 643 O O . ALA A 1 87 ? -12.403 -6.027 2.500 1.00 88.56 87 ALA A O 1
ATOM 644 N N . LEU A 1 88 ? -14.439 -6.416 3.343 1.00 91.75 88 LEU A N 1
ATOM 645 C CA . LEU A 1 88 ? -14.740 -7.548 2.460 1.00 91.75 88 LEU A CA 1
ATOM 646 C C . LEU A 1 88 ? -15.669 -7.143 1.319 1.00 91.75 88 LEU A C 1
ATOM 648 O O . LEU A 1 88 ? -15.375 -7.415 0.159 1.00 91.75 88 LEU A O 1
ATOM 652 N N . GLY A 1 89 ? -16.786 -6.484 1.630 1.00 93.25 89 GLY A N 1
ATOM 653 C CA . GLY A 1 89 ? -17.796 -6.136 0.630 1.00 93.25 89 GLY A CA 1
ATOM 654 C C . GLY A 1 89 ? -17.264 -5.161 -0.417 1.00 93.25 89 GLY A C 1
ATOM 655 O O . GLY A 1 89 ? -17.393 -5.427 -1.612 1.00 93.25 89 GLY A O 1
ATOM 656 N N . LEU A 1 90 ? -16.610 -4.074 0.009 1.00 92.19 90 LEU A N 1
ATOM 657 C CA . LEU A 1 90 ? -16.048 -3.094 -0.926 1.00 92.19 90 LEU A CA 1
ATOM 658 C C . LEU A 1 90 ? -14.902 -3.684 -1.755 1.00 92.19 90 LEU A C 1
ATOM 660 O O . LEU A 1 90 ? -14.833 -3.396 -2.944 1.00 92.19 90 LEU A O 1
ATOM 664 N N . VAL A 1 91 ? -14.046 -4.524 -1.158 1.00 92.75 91 VAL A N 1
ATOM 665 C CA . VAL A 1 91 ? -12.913 -5.165 -1.854 1.00 92.75 91 VAL A CA 1
ATOM 666 C C . VAL A 1 91 ? -13.389 -6.186 -2.884 1.00 92.75 91 VAL A C 1
ATOM 668 O O . VAL A 1 91 ? -12.890 -6.211 -4.004 1.00 92.75 91 VAL A O 1
ATOM 671 N N . VAL A 1 92 ? -14.380 -7.018 -2.556 1.00 93.88 92 VAL A N 1
ATOM 672 C CA . VAL A 1 92 ? -14.961 -7.952 -3.536 1.00 93.88 92 VAL A CA 1
ATOM 673 C C . VAL A 1 92 ? -15.630 -7.175 -4.667 1.00 93.88 92 VAL A C 1
ATOM 675 O O . VAL A 1 92 ? -15.439 -7.497 -5.840 1.00 93.88 92 VAL A O 1
ATOM 678 N N . PHE A 1 93 ? -16.374 -6.121 -4.330 1.00 94.56 93 PHE A N 1
ATOM 679 C CA . PHE A 1 93 ? -17.013 -5.265 -5.321 1.00 94.56 93 PHE A CA 1
ATOM 680 C C . PHE A 1 93 ? -15.985 -4.595 -6.246 1.00 94.56 93 PHE A C 1
ATOM 682 O O . PHE A 1 93 ? -16.109 -4.694 -7.468 1.00 94.56 93 PHE A O 1
ATOM 689 N N . SER A 1 94 ? -14.943 -3.968 -5.694 1.00 93.25 94 SER A N 1
ATOM 690 C CA . SER A 1 94 ? -13.883 -3.316 -6.471 1.00 93.25 94 SER A CA 1
ATOM 691 C C . SER A 1 94 ? -13.075 -4.321 -7.297 1.00 93.25 94 SER A C 1
ATOM 693 O O . SER A 1 94 ? -12.745 -4.021 -8.442 1.00 93.25 94 SER A O 1
ATOM 695 N N . ALA A 1 95 ? -12.805 -5.524 -6.781 1.00 94.19 95 ALA A N 1
ATOM 696 C CA . ALA A 1 95 ? -12.082 -6.568 -7.502 1.00 94.19 95 ALA A CA 1
ATOM 697 C C . ALA A 1 95 ? -12.880 -7.101 -8.700 1.00 94.19 95 ALA A C 1
ATOM 699 O O . ALA A 1 95 ? -12.312 -7.300 -9.773 1.00 94.19 95 ALA A O 1
ATOM 700 N N . VAL A 1 96 ? -14.195 -7.296 -8.557 1.00 93.69 96 VAL A N 1
ATOM 701 C CA . VAL A 1 96 ? -15.061 -7.743 -9.662 1.00 93.69 96 VAL A CA 1
ATOM 702 C C . VAL A 1 96 ? -15.221 -6.639 -10.705 1.00 93.69 96 VAL A C 1
ATOM 704 O O . VAL A 1 96 ? -15.008 -6.884 -11.893 1.00 93.69 96 VAL A O 1
ATOM 707 N N . VAL A 1 97 ? -15.556 -5.419 -10.275 1.00 94.38 97 VAL A N 1
ATOM 708 C CA . VAL A 1 97 ? -15.752 -4.274 -11.179 1.00 94.38 97 VAL A CA 1
ATOM 709 C C . VAL A 1 97 ? -14.444 -3.919 -11.887 1.00 94.38 97 VAL A C 1
ATOM 711 O O . VAL A 1 97 ? -14.411 -3.816 -13.113 1.00 94.38 97 VAL A O 1
ATOM 714 N N . GLY A 1 98 ? -13.354 -3.789 -11.131 1.00 92.50 98 GLY A N 1
ATOM 715 C CA . GLY A 1 98 ? -12.022 -3.487 -11.647 1.00 92.50 98 GLY A CA 1
ATOM 716 C C . GLY A 1 98 ? -11.461 -4.612 -12.510 1.00 92.50 98 GLY A C 1
ATOM 717 O O . GLY A 1 98 ? -10.939 -4.348 -13.587 1.00 92.50 98 GLY A O 1
ATOM 718 N N . GLY A 1 99 ? -11.628 -5.872 -12.106 1.00 91.44 99 GLY A N 1
ATOM 719 C CA . GLY A 1 99 ? -11.181 -7.028 -12.882 1.00 91.44 99 GLY A CA 1
ATOM 720 C C . GLY A 1 99 ? -11.908 -7.145 -14.220 1.00 91.44 99 GLY A C 1
ATOM 721 O O . GLY A 1 99 ? -11.274 -7.366 -15.251 1.00 91.44 99 GLY A O 1
ATOM 722 N N . TYR A 1 100 ? -13.224 -6.920 -14.240 1.00 91.38 100 TYR A N 1
ATOM 723 C CA . TYR A 1 100 ? -13.993 -6.880 -15.484 1.00 91.38 100 TYR A CA 1
ATOM 724 C C . TYR A 1 100 ? -13.587 -5.696 -16.368 1.00 91.38 100 TYR A C 1
ATOM 726 O O . TYR A 1 100 ? -13.449 -5.854 -17.580 1.00 91.38 100 TYR A O 1
ATOM 734 N N . PHE A 1 101 ? -13.336 -4.526 -15.772 1.00 91.00 101 PHE A N 1
ATOM 735 C CA . PHE A 1 101 ? -12.826 -3.361 -16.492 1.00 91.00 101 PHE A CA 1
ATOM 736 C C . PHE A 1 101 ? -11.458 -3.640 -17.133 1.00 91.00 101 PHE A C 1
ATOM 738 O O . PHE A 1 101 ? -11.285 -3.416 -18.330 1.00 91.00 101 PHE A O 1
ATOM 745 N N . ILE A 1 102 ? -10.512 -4.211 -16.380 1.00 89.31 102 ILE A N 1
ATOM 746 C CA . ILE A 1 102 ? -9.185 -4.592 -16.883 1.00 89.31 102 ILE A CA 1
ATOM 747 C C . ILE A 1 102 ? -9.313 -5.626 -17.997 1.00 89.31 102 ILE A C 1
ATOM 749 O O . ILE A 1 102 ? -8.686 -5.462 -19.036 1.00 89.31 102 ILE A O 1
ATOM 753 N N . HIS A 1 103 ? -10.147 -6.653 -17.831 1.00 87.31 103 HIS A N 1
ATOM 754 C CA . HIS A 1 103 ? -10.365 -7.664 -18.867 1.00 87.31 103 HIS A CA 1
ATOM 755 C C . HIS A 1 103 ? -10.965 -7.067 -20.152 1.00 87.31 103 HIS A C 1
ATOM 757 O O . HIS A 1 103 ? -10.656 -7.518 -21.252 1.00 87.31 103 HIS A O 1
ATOM 763 N N . ARG A 1 104 ? -11.797 -6.023 -20.038 1.00 84.88 104 ARG A N 1
ATOM 764 C CA . ARG A 1 104 ? -12.358 -5.306 -21.194 1.00 84.88 104 ARG A CA 1
ATOM 765 C C . ARG A 1 104 ? -11.337 -4.418 -21.908 1.00 84.88 104 ARG A C 1
ATOM 767 O O . ARG A 1 104 ? -11.426 -4.295 -23.125 1.00 84.88 104 ARG A O 1
ATOM 774 N N . VAL A 1 105 ? -10.389 -3.818 -21.185 1.00 85.69 105 VAL A N 1
ATOM 775 C CA . VAL A 1 105 ? -9.319 -2.978 -21.762 1.00 85.69 105 VAL A CA 1
ATOM 776 C C . VAL A 1 105 ? -8.174 -3.838 -22.311 1.00 85.69 105 VAL A C 1
ATOM 778 O O . VAL A 1 105 ? -7.715 -3.635 -23.432 1.00 85.69 105 VAL A O 1
ATOM 781 N N . MET A 1 106 ? -7.735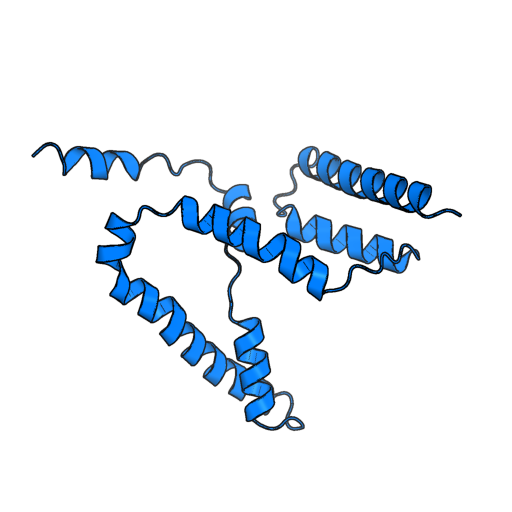 -4.832 -21.542 1.00 75.06 106 MET A N 1
ATOM 782 C CA . MET A 1 106 ? -6.748 -5.843 -21.913 1.00 75.06 106 MET A CA 1
ATOM 783 C C . MET A 1 106 ? -7.457 -7.169 -22.196 1.00 75.06 106 MET A C 1
ATOM 785 O O . MET A 1 106 ? -7.481 -8.083 -21.372 1.00 75.06 106 MET A O 1
ATOM 789 N N . LEU A 1 107 ? -7.986 -7.288 -23.415 1.00 67.69 107 LEU A N 1
ATOM 790 C CA . LEU A 1 107 ? -8.716 -8.470 -23.893 1.00 67.69 107 LEU A CA 1
ATOM 791 C C . LEU A 1 107 ? -7.853 -9.753 -23.986 1.00 67.69 107 LEU A C 1
ATOM 793 O O . LEU A 1 107 ? -8.364 -10.824 -24.297 1.00 67.69 107 LEU A O 1
ATOM 797 N N . ALA A 1 108 ? -6.544 -9.658 -23.731 1.00 77.88 108 ALA A N 1
ATOM 798 C CA . ALA A 1 108 ? -5.577 -10.752 -23.848 1.00 77.88 108 ALA A CA 1
ATOM 799 C C . ALA A 1 108 ? -5.404 -11.596 -22.566 1.00 77.88 108 ALA A C 1
ATOM 801 O O . ALA A 1 108 ? -4.743 -12.631 -22.607 1.00 77.88 108 ALA A O 1
ATOM 802 N N . ILE A 1 109 ? -5.956 -11.167 -21.424 1.00 84.69 109 ILE A N 1
ATOM 803 C CA . ILE A 1 109 ? -5.714 -11.794 -20.113 1.00 84.69 109 ILE A CA 1
ATOM 804 C C . ILE A 1 109 ? -6.982 -12.533 -19.650 1.00 84.69 109 ILE A C 1
ATOM 806 O O . ILE A 1 109 ? -8.067 -11.953 -19.732 1.00 84.69 109 ILE A O 1
ATOM 810 N N . PRO A 1 110 ? -6.898 -13.776 -19.130 1.00 88.62 110 PRO A N 1
ATOM 811 C CA . PRO A 1 110 ? -8.065 -14.482 -18.604 1.00 88.62 110 PRO A CA 1
ATOM 812 C C . PRO A 1 110 ? -8.694 -13.728 -17.426 1.00 88.62 110 PRO A C 1
ATOM 814 O O . PRO A 1 110 ? -7.991 -13.140 -16.601 1.00 88.62 110 PRO A O 1
ATOM 817 N N . LEU A 1 111 ? -10.025 -13.802 -17.309 1.00 85.94 111 LEU A N 1
ATOM 818 C CA . LEU A 1 111 ? -10.807 -13.084 -16.292 1.00 85.94 111 LEU A CA 1
ATOM 819 C C . LEU A 1 111 ? -10.263 -13.300 -14.867 1.00 85.94 111 LEU A C 1
ATOM 821 O O . LEU A 1 111 ? -10.184 -12.359 -14.082 1.00 85.94 111 LEU A O 1
ATOM 825 N N . ALA A 1 112 ? -9.825 -14.523 -14.554 1.00 90.81 112 ALA A N 1
ATOM 826 C CA . ALA A 1 112 ? -9.258 -14.866 -13.251 1.00 90.81 112 ALA A CA 1
ATOM 827 C C . ALA A 1 112 ? -7.992 -14.056 -12.915 1.00 90.81 112 ALA A C 1
ATOM 829 O O . ALA A 1 112 ? -7.859 -13.564 -11.798 1.00 90.81 112 ALA A O 1
ATOM 830 N N . ALA A 1 113 ? -7.087 -13.863 -13.880 1.00 89.56 113 ALA A N 1
ATOM 831 C CA . ALA A 1 113 ? -5.873 -13.079 -13.667 1.00 89.56 113 ALA A CA 1
ATOM 832 C C . ALA A 1 113 ? -6.174 -11.573 -13.581 1.00 89.56 113 ALA A C 1
ATOM 834 O O . ALA A 1 113 ? -5.558 -10.873 -12.781 1.00 89.56 113 ALA A O 1
ATOM 835 N N . ALA A 1 114 ? -7.165 -11.079 -14.332 1.00 90.69 114 ALA A N 1
ATOM 836 C CA . ALA A 1 114 ? -7.611 -9.689 -14.229 1.00 90.69 114 ALA A CA 1
ATOM 837 C C . ALA A 1 114 ? -8.238 -9.380 -12.854 1.00 90.69 114 ALA A C 1
ATOM 839 O O . ALA A 1 114 ? -7.932 -8.350 -12.255 1.00 90.69 114 ALA A O 1
ATOM 840 N N . ILE A 1 115 ? -9.059 -10.292 -12.320 1.00 90.31 115 ILE A N 1
ATOM 841 C CA . ILE A 1 115 ? -9.633 -10.174 -10.969 1.00 90.31 115 ILE A CA 1
ATOM 842 C C . ILE A 1 115 ? -8.539 -10.275 -9.899 1.00 90.31 115 ILE A C 1
ATOM 844 O O . ILE A 1 115 ? -8.550 -9.496 -8.949 1.00 90.31 115 ILE A O 1
ATOM 848 N N . ALA A 1 116 ? -7.567 -11.181 -10.056 1.00 91.56 116 ALA A N 1
ATOM 849 C CA . ALA A 1 116 ? -6.445 -11.301 -9.124 1.00 91.56 116 ALA A CA 1
ATOM 850 C C . ALA A 1 116 ? -5.612 -10.009 -9.056 1.00 91.56 116 ALA A C 1
ATOM 852 O O . ALA A 1 116 ? -5.302 -9.533 -7.965 1.00 91.56 116 ALA A O 1
ATOM 853 N N . LEU A 1 117 ? -5.312 -9.400 -10.210 1.00 90.06 117 LEU A N 1
ATOM 854 C CA . LEU A 1 117 ? -4.626 -8.107 -10.284 1.00 90.06 117 LEU A CA 1
ATOM 855 C C . LEU A 1 117 ? -5.447 -6.986 -9.636 1.00 90.06 117 LEU A C 1
ATOM 857 O O . LEU A 1 117 ? -4.912 -6.228 -8.831 1.00 90.06 117 LEU A O 1
ATOM 861 N N . ALA A 1 118 ? -6.745 -6.901 -9.940 1.00 90.75 118 ALA A N 1
ATOM 862 C CA . ALA A 1 118 ? -7.628 -5.900 -9.345 1.00 90.75 118 ALA A CA 1
ATOM 863 C C . ALA A 1 118 ? -7.720 -6.049 -7.817 1.00 90.75 118 ALA A C 1
ATOM 865 O O . ALA A 1 118 ? -7.664 -5.058 -7.091 1.00 90.75 118 ALA A O 1
ATOM 866 N N . SER A 1 119 ? -7.797 -7.285 -7.318 1.00 90.69 119 SER A N 1
ATOM 867 C CA . SER A 1 119 ? -7.814 -7.573 -5.883 1.00 90.69 119 SER A CA 1
ATOM 868 C C . SER A 1 119 ? -6.499 -7.203 -5.200 1.00 90.69 119 SER A C 1
ATOM 870 O O . SER A 1 119 ? -6.535 -6.656 -4.102 1.00 90.69 119 SER A O 1
ATOM 872 N N . ALA A 1 120 ? -5.350 -7.480 -5.826 1.00 88.56 120 ALA A N 1
ATOM 873 C CA . ALA A 1 120 ? -4.039 -7.125 -5.282 1.00 88.56 120 ALA A CA 1
ATOM 874 C C . ALA A 1 120 ? -3.819 -5.603 -5.211 1.00 88.56 120 ALA A C 1
ATOM 876 O O . ALA A 1 120 ? -3.056 -5.137 -4.371 1.00 88.56 120 ALA A O 1
ATOM 877 N N . LEU A 1 121 ? -4.501 -4.837 -6.070 1.00 87.94 121 LEU A N 1
ATOM 878 C CA . LEU A 1 121 ? -4.446 -3.374 -6.107 1.00 87.94 121 LEU A CA 1
ATOM 879 C C . LEU A 1 121 ? -5.448 -2.701 -5.153 1.00 87.94 121 LEU A C 1
ATOM 881 O O . LEU A 1 121 ? -5.285 -1.534 -4.807 1.00 87.94 121 LEU A O 1
ATOM 885 N N . SER A 1 122 ? -6.495 -3.423 -4.739 1.00 86.56 122 SER A N 1
ATOM 886 C CA . SER A 1 122 ? -7.568 -2.886 -3.902 1.00 86.56 122 SER A CA 1
ATOM 887 C C . SER A 1 122 ? -7.225 -2.559 -2.438 1.00 86.56 122 SER A C 1
ATOM 889 O O . SER A 1 122 ? -7.978 -1.747 -1.890 1.00 86.56 122 SER A O 1
ATOM 891 N N . PRO A 1 123 ? -6.220 -3.141 -1.741 1.00 80.25 123 PRO A N 1
ATOM 892 C CA . PRO A 1 123 ? -5.950 -2.728 -0.369 1.00 80.25 123 PRO A CA 1
ATOM 893 C C . PRO A 1 123 ? -5.475 -1.270 -0.361 1.00 80.25 123 PRO A C 1
ATOM 895 O O . PRO A 1 123 ? -4.379 -0.942 -0.806 1.00 80.25 123 PRO A O 1
ATOM 898 N N . THR A 1 124 ? -6.334 -0.372 0.118 1.00 80.50 124 THR A N 1
ATOM 899 C CA . THR A 1 124 ? -6.021 1.051 0.251 1.00 80.50 124 THR A CA 1
ATOM 900 C C . THR A 1 124 ? -5.151 1.264 1.487 1.00 80.50 124 THR A C 1
ATOM 902 O O . THR A 1 124 ? -5.644 1.136 2.609 1.00 80.50 124 THR A O 1
ATOM 905 N N . ASP A 1 125 ? -3.876 1.606 1.294 1.00 76.88 125 ASP A N 1
ATOM 906 C CA . ASP A 1 125 ? -2.952 1.872 2.400 1.00 76.88 125 ASP A CA 1
ATOM 907 C C . ASP A 1 125 ? -3.321 3.153 3.164 1.00 76.88 125 ASP A C 1
ATOM 909 O O . ASP A 1 125 ? -3.278 4.271 2.634 1.00 76.88 125 ASP A O 1
ATOM 913 N N . ALA A 1 126 ? -3.627 2.991 4.453 1.00 66.50 126 ALA A N 1
ATOM 914 C CA . ALA A 1 126 ? -4.025 4.077 5.347 1.00 66.50 126 ALA A CA 1
ATOM 915 C C . ALA A 1 126 ? -2.922 5.135 5.531 1.00 66.50 126 ALA A C 1
ATOM 917 O O . ALA A 1 126 ? -3.221 6.323 5.658 1.00 66.50 126 ALA A O 1
ATOM 918 N N . VAL A 1 127 ? -1.647 4.737 5.488 1.00 64.56 127 VAL A N 1
ATOM 919 C CA . VAL A 1 127 ? -0.507 5.650 5.681 1.00 64.56 127 VAL A CA 1
ATOM 920 C C . VAL A 1 127 ? -0.357 6.649 4.537 1.00 64.56 127 VAL A C 1
ATOM 922 O O . VAL A 1 127 ? -0.123 7.837 4.779 1.00 64.56 127 VAL A O 1
ATOM 925 N N . SER A 1 128 ? -0.559 6.206 3.296 1.00 65.31 128 SER A N 1
ATOM 926 C CA . SER A 1 128 ? -0.487 7.075 2.116 1.00 65.31 128 SER A CA 1
ATOM 927 C C . SER A 1 128 ? -1.589 8.135 2.164 1.00 65.31 128 SER A C 1
ATOM 929 O O . SER A 1 128 ? -1.302 9.329 2.065 1.00 65.31 128 SER A O 1
ATOM 931 N N . VAL A 1 129 ? -2.832 7.726 2.443 1.00 66.19 129 VAL A N 1
ATOM 932 C CA . VAL A 1 129 ? -3.978 8.642 2.586 1.00 66.19 129 VAL A CA 1
ATOM 933 C C . VAL A 1 129 ? -3.811 9.571 3.792 1.00 66.19 129 VAL A C 1
ATOM 935 O O . VAL A 1 129 ? -4.017 10.778 3.673 1.00 66.19 129 VAL A O 1
ATOM 938 N N . GLY A 1 130 ? -3.370 9.049 4.938 1.00 63.66 130 GLY A N 1
ATOM 939 C CA . GLY A 1 130 ? -3.125 9.834 6.147 1.00 63.66 130 GLY A CA 1
ATOM 940 C C . GLY A 1 130 ? -2.083 10.932 5.936 1.00 63.66 130 GLY A C 1
ATOM 941 O O . GLY A 1 130 ? -2.264 12.052 6.414 1.00 63.66 130 GLY A O 1
ATOM 942 N N . SER A 1 131 ? -1.028 10.652 5.164 1.00 63.84 131 SER A N 1
ATOM 943 C CA . SER A 1 131 ? -0.007 11.648 4.817 1.00 63.84 131 SER A CA 1
ATOM 944 C C . SER A 1 131 ? -0.520 12.728 3.856 1.00 63.84 131 SER A C 1
ATOM 946 O O . SER A 1 131 ? -0.143 13.890 4.002 1.00 63.84 131 SER A O 1
ATOM 948 N N . MET A 1 132 ? -1.418 12.374 2.925 1.00 63.03 132 MET A N 1
ATOM 949 C CA . MET A 1 132 ? -2.063 13.329 2.012 1.00 63.03 132 MET A CA 1
ATOM 950 C C . MET A 1 132 ? -3.037 14.247 2.757 1.00 63.03 132 MET A C 1
ATOM 952 O O . MET A 1 132 ? -3.067 15.448 2.506 1.00 63.03 132 MET A O 1
ATOM 956 N N . LEU A 1 133 ? -3.799 13.705 3.711 1.00 64.75 133 LEU A N 1
ATOM 957 C CA . LEU A 1 133 ? -4.770 14.468 4.502 1.00 64.75 133 LEU A CA 1
ATOM 958 C C . LEU A 1 133 ? -4.108 15.324 5.597 1.00 64.75 133 LEU A C 1
ATOM 960 O O . LEU A 1 133 ? -4.573 16.426 5.890 1.00 64.75 133 LEU A O 1
ATOM 964 N N . SER A 1 134 ? -2.991 14.865 6.173 1.00 57.03 134 SER A N 1
ATOM 965 C CA . SER A 1 134 ? -2.265 15.605 7.221 1.00 57.03 134 SER A CA 1
ATOM 966 C C . SER A 1 134 ? -1.595 16.887 6.711 1.00 57.03 134 SER A C 1
ATOM 968 O O . SER A 1 134 ? -1.316 17.775 7.512 1.00 57.03 134 SER A O 1
ATOM 970 N N . GLY A 1 135 ? -1.374 17.020 5.397 1.00 53.19 135 GLY A N 1
ATOM 971 C CA . GLY A 1 135 ? -0.885 18.255 4.774 1.00 53.19 135 GLY A CA 1
ATOM 972 C C . GLY A 1 135 ? -1.904 19.404 4.753 1.00 53.19 135 GLY A C 1
ATOM 973 O O . GLY A 1 135 ? -1.524 20.528 4.437 1.00 53.19 135 GLY A O 1
ATOM 974 N N . GLY A 1 136 ? -3.177 19.150 5.095 1.00 48.56 136 GLY A N 1
ATOM 975 C CA . GLY A 1 136 ? -4.256 20.144 4.997 1.00 48.56 136 GLY A CA 1
ATOM 976 C C . GLY A 1 136 ? -5.200 20.260 6.196 1.00 48.56 136 GLY A C 1
ATOM 977 O O . GLY A 1 136 ? -6.039 21.155 6.196 1.00 48.56 136 GLY A O 1
ATOM 978 N N . VAL A 1 137 ? -5.098 19.408 7.223 1.00 43.16 137 VAL A N 1
ATOM 979 C CA . VAL A 1 137 ? -6.052 19.424 8.348 1.00 43.16 137 VAL A CA 1
ATOM 980 C C . VAL A 1 137 ? -5.326 19.494 9.686 1.00 43.16 137 VAL A C 1
ATOM 982 O O . VAL A 1 137 ? -5.122 18.508 10.393 1.00 43.16 137 VAL A O 1
ATOM 985 N N . THR A 1 138 ? -5.004 20.717 10.093 1.00 50.25 138 THR A N 1
ATOM 986 C CA . THR A 1 138 ? -5.065 21.054 11.511 1.00 50.25 138 THR A CA 1
ATOM 987 C C . THR A 1 138 ? -6.509 20.836 11.987 1.00 50.25 138 THR A C 1
ATOM 989 O O . THR A 1 138 ? -7.454 21.370 11.411 1.00 50.25 138 THR A O 1
ATOM 992 N N . THR A 1 139 ? -6.661 20.095 13.093 1.00 47.94 139 THR A N 1
ATOM 993 C CA . THR A 1 139 ? -7.867 19.942 13.947 1.00 47.94 139 THR A CA 1
ATOM 994 C C . THR A 1 139 ? -8.702 18.652 13.798 1.00 47.94 139 THR A C 1
ATOM 996 O O . THR A 1 139 ? -9.843 18.681 13.356 1.00 47.94 139 THR A O 1
ATOM 999 N N . ILE A 1 140 ? -8.231 17.539 14.381 1.00 46.44 140 ILE A N 1
ATOM 1000 C CA . ILE A 1 140 ? -9.125 16.559 15.040 1.00 46.44 140 ILE A CA 1
ATOM 1001 C C . ILE A 1 140 ? -8.849 16.611 16.545 1.00 46.44 140 ILE A C 1
ATOM 1003 O O . ILE A 1 140 ? -8.144 15.787 17.115 1.00 46.44 140 ILE A O 1
ATOM 1007 N N . ARG A 1 141 ? -9.377 17.648 17.200 1.00 47.16 141 ARG A N 1
ATOM 1008 C CA . ARG A 1 141 ? -9.350 17.803 18.666 1.00 47.16 141 ARG A CA 1
ATOM 1009 C C . ARG A 1 141 ? -10.755 17.907 19.274 1.00 47.16 141 ARG A C 1
ATOM 1011 O O . ARG A 1 141 ? -10.913 18.449 20.361 1.00 47.16 141 ARG A O 1
ATOM 1018 N N . ARG A 1 142 ? -11.788 17.420 18.568 1.00 47.09 142 ARG A N 1
ATOM 1019 C CA . ARG A 1 142 ? -13.196 17.515 19.009 1.00 47.09 142 ARG A CA 1
ATOM 1020 C C . ARG A 1 142 ? -14.016 16.220 18.997 1.00 47.09 142 ARG A C 1
ATOM 1022 O O . ARG A 1 142 ? -15.161 16.268 19.422 1.00 47.09 142 ARG A O 1
ATOM 1029 N N . ALA A 1 143 ? -13.458 15.066 18.626 1.00 49.06 143 ALA A N 1
ATOM 1030 C CA . ALA A 1 143 ? -14.166 13.789 18.813 1.00 49.06 143 ALA A CA 1
ATOM 1031 C C . ALA A 1 143 ? -14.040 13.243 20.252 1.00 49.06 143 ALA A C 1
ATOM 1033 O O . ALA A 1 143 ? 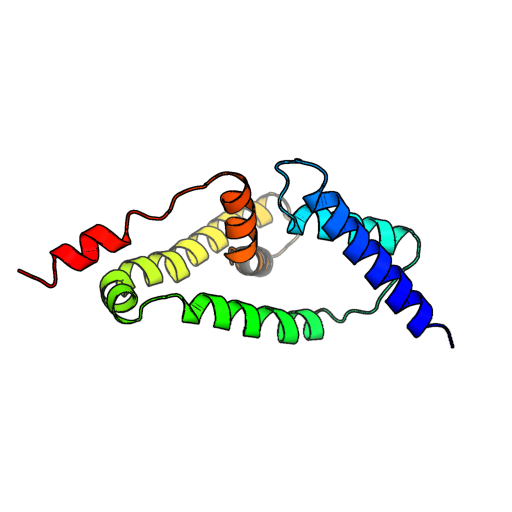-14.910 12.523 20.729 1.00 49.06 143 ALA A O 1
ATOM 1034 N N . THR A 1 144 ? -13.008 13.652 20.997 1.00 50.94 144 THR A N 1
ATOM 1035 C CA . THR A 1 144 ? -12.765 13.174 22.369 1.00 50.94 144 THR A CA 1
ATOM 1036 C C . THR A 1 144 ? -13.701 13.800 23.414 1.00 50.94 144 THR A C 1
ATOM 1038 O O . THR A 1 144 ? -13.874 13.237 24.492 1.00 50.94 144 THR A O 1
ATOM 1041 N N . SER A 1 145 ? -14.338 14.942 23.118 1.00 43.69 145 SER A N 1
ATOM 1042 C CA . SER A 1 145 ? -15.244 15.608 24.070 1.00 43.69 145 SER A CA 1
ATOM 1043 C C . SER A 1 145 ? -16.652 15.010 24.104 1.00 43.69 145 SER A C 1
ATOM 1045 O O . SER A 1 145 ? -17.305 15.096 25.138 1.00 43.69 145 SER A O 1
ATOM 1047 N N . CYS A 1 146 ? -17.121 14.378 23.022 1.00 48.66 146 CYS A N 1
ATOM 1048 C CA . CYS A 1 146 ? -18.435 13.726 23.021 1.00 48.66 146 CYS A CA 1
ATOM 1049 C C . CYS A 1 146 ? -18.398 12.402 23.808 1.00 48.66 146 CYS A C 1
ATOM 1051 O O . CYS A 1 146 ? -19.301 12.111 24.587 1.00 48.66 146 CYS A O 1
ATOM 1053 N N . PHE A 1 147 ? -17.283 11.667 23.723 1.00 50.81 147 PHE A N 1
ATOM 1054 C CA . PHE A 1 147 ? -17.111 10.398 24.436 1.00 50.81 147 PHE A CA 1
ATOM 1055 C C . PHE A 1 147 ? -17.005 10.564 25.963 1.00 50.81 147 PHE A C 1
ATOM 1057 O O . PHE A 1 147 ? -17.447 9.705 26.721 1.00 50.81 147 PHE A O 1
ATOM 1064 N N . ARG A 1 148 ? -16.484 11.702 26.446 1.00 50.81 148 ARG A N 1
ATOM 1065 C CA . ARG A 1 148 ? -16.409 11.990 27.890 1.00 50.81 148 ARG A CA 1
ATOM 1066 C C . ARG A 1 148 ? -17.751 12.406 28.505 1.00 50.81 148 ARG A C 1
ATOM 1068 O O . ARG A 1 148 ? -17.894 12.303 29.718 1.00 50.81 148 ARG A O 1
ATOM 1075 N N . LEU A 1 149 ? -18.718 12.853 27.696 1.00 51.66 149 LEU A N 1
ATOM 1076 C CA . LEU A 1 149 ? -20.053 13.237 28.171 1.00 51.66 149 LEU A CA 1
ATOM 1077 C C . LEU A 1 149 ? -20.988 12.027 28.346 1.00 51.66 149 LEU A C 1
ATOM 1079 O O . LEU A 1 149 ? -21.813 12.034 29.248 1.00 51.66 149 LEU A O 1
ATOM 1083 N N . CYS A 1 150 ? -20.836 10.978 27.530 1.00 50.75 150 CYS A N 1
ATOM 1084 C CA . CYS A 1 150 ? -21.670 9.768 27.610 1.00 50.75 150 CYS A CA 1
ATOM 1085 C C . CYS A 1 150 ? -21.289 8.798 28.745 1.00 50.75 150 CYS A C 1
ATOM 1087 O O . CYS A 1 150 ? -22.080 7.928 29.072 1.00 50.75 150 CYS A O 1
ATOM 1089 N N . TYR A 1 151 ? -20.101 8.922 29.351 1.00 49.34 151 TYR A N 1
ATOM 1090 C CA . TYR A 1 151 ? -19.668 8.049 30.460 1.00 49.34 151 TYR A CA 1
ATOM 1091 C C . TYR A 1 151 ? -19.918 8.660 31.853 1.00 49.34 151 TYR A C 1
ATOM 1093 O O . TYR A 1 151 ? -19.559 8.071 32.869 1.00 49.34 151 TYR A O 1
ATOM 1101 N N . LEU A 1 152 ? -20.478 9.871 31.909 1.00 49.59 152 LEU A N 1
ATOM 1102 C CA . LEU A 1 152 ? -20.723 10.614 33.150 1.00 49.59 152 LEU A CA 1
ATOM 1103 C C . LEU A 1 152 ? -22.215 10.898 33.386 1.00 49.59 152 LEU A C 1
ATOM 1105 O O . LEU A 1 152 ? -22.547 11.727 34.232 1.00 49.59 152 LEU A O 1
ATOM 1109 N N . MET A 1 153 ? -23.088 10.209 32.645 1.00 41.12 153 MET A N 1
ATOM 1110 C CA . MET A 1 153 ? -24.542 10.243 32.786 1.00 41.12 153 MET A CA 1
ATOM 1111 C C . MET A 1 153 ? -25.094 8.825 32.887 1.00 41.12 153 MET A C 1
ATOM 1113 O O . MET A 1 153 ? -24.518 7.931 32.227 1.00 41.12 153 MET A O 1
#